Protein AF-A0A2Z6AUU3-F1 (afdb_monomer)

Structure (mmCIF, N/CA/C/O backbone):
data_AF-A0A2Z6AUU3-F1
#
_entry.id   AF-A0A2Z6AUU3-F1
#
loop_
_atom_site.group_PDB
_atom_site.id
_atom_site.type_symbol
_atom_site.label_atom_id
_atom_site.label_alt_id
_atom_site.label_comp_id
_atom_site.label_asym_id
_atom_site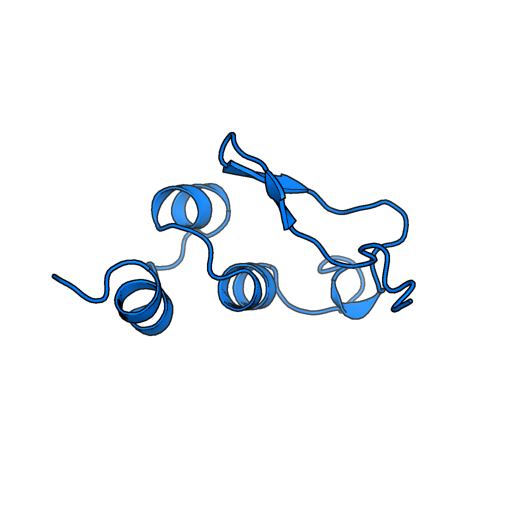.label_entity_id
_atom_site.label_seq_id
_atom_site.pdbx_PDB_ins_code
_atom_site.Cartn_x
_atom_site.Cartn_y
_atom_site.Cartn_z
_atom_site.occupancy
_atom_site.B_iso_or_equiv
_atom_site.auth_seq_id
_atom_site.auth_comp_id
_atom_site.auth_asym_id
_atom_site.auth_atom_id
_atom_site.pdbx_PDB_model_num
ATOM 1 N N . MET A 1 1 ? -8.526 -7.839 -25.473 1.00 40.91 1 MET A N 1
ATOM 2 C CA . MET A 1 1 ? -7.804 -8.743 -24.558 1.00 40.91 1 MET A CA 1
ATOM 3 C C . MET A 1 1 ? -6.654 -7.914 -24.047 1.00 40.91 1 MET A C 1
ATOM 5 O O . MET A 1 1 ? -5.650 -7.794 -24.733 1.00 40.91 1 MET A O 1
ATOM 9 N N . ASP A 1 2 ? -6.906 -7.189 -22.964 1.00 44.31 2 ASP A N 1
ATOM 10 C CA . ASP A 1 2 ? -5.964 -6.260 -22.353 1.00 44.31 2 ASP A CA 1
ATOM 11 C C . ASP A 1 2 ? -4.830 -7.067 -21.717 1.00 44.31 2 ASP A C 1
ATOM 13 O O . ASP A 1 2 ? -4.930 -7.532 -20.587 1.00 44.31 2 ASP A O 1
ATOM 17 N N . ASP A 1 3 ? -3.769 -7.274 -22.495 1.00 48.03 3 ASP A N 1
ATOM 18 C CA . ASP A 1 3 ? -2.517 -7.933 -22.107 1.00 48.03 3 ASP A CA 1
ATOM 19 C C . ASP A 1 3 ? -1.646 -6.991 -21.251 1.00 48.03 3 ASP A C 1
ATOM 21 O O . ASP A 1 3 ? -0.449 -6.832 -21.456 1.00 48.03 3 ASP A O 1
ATOM 25 N N . HIS A 1 4 ? -2.256 -6.313 -20.279 1.00 48.09 4 HIS A N 1
ATOM 26 C CA . HIS A 1 4 ? -1.526 -5.694 -19.177 1.00 48.09 4 HIS A CA 1
ATOM 27 C C . HIS A 1 4 ? -1.425 -6.722 -18.054 1.00 48.09 4 HIS A C 1
ATOM 29 O O . HIS A 1 4 ? -1.988 -6.537 -16.978 1.00 48.09 4 HIS A O 1
ATOM 35 N N . ALA A 1 5 ? -0.750 -7.839 -18.325 1.00 49.75 5 ALA A N 1
ATOM 36 C CA . ALA A 1 5 ? -0.396 -8.811 -17.303 1.00 49.75 5 ALA A CA 1
ATOM 37 C C . ALA A 1 5 ? 0.670 -8.197 -16.372 1.00 49.75 5 ALA A C 1
ATOM 39 O O . ALA A 1 5 ? 1.867 -8.385 -16.554 1.00 49.75 5 ALA A O 1
ATOM 40 N N . ASP A 1 6 ? 0.191 -7.404 -15.412 1.00 59.28 6 ASP A N 1
ATOM 41 C CA . ASP A 1 6 ? 0.778 -7.109 -14.104 1.00 59.28 6 ASP A CA 1
ATOM 42 C C . ASP A 1 6 ? 2.286 -6.788 -14.048 1.00 59.28 6 ASP A C 1
ATOM 44 O O . ASP A 1 6 ? 3.058 -7.392 -13.304 1.00 59.28 6 ASP A O 1
ATOM 48 N N . CYS A 1 7 ? 2.712 -5.720 -14.730 1.00 70.19 7 CYS A N 1
ATOM 49 C CA . CYS A 1 7 ? 3.968 -5.020 -14.405 1.00 70.19 7 CYS A CA 1
ATOM 50 C C . CYS A 1 7 ? 3.838 -4.118 -13.156 1.00 70.19 7 CYS A C 1
ATOM 52 O O . CYS A 1 7 ? 4.578 -3.144 -13.003 1.00 70.19 7 CYS A O 1
ATOM 54 N N . LYS A 1 8 ? 2.873 -4.394 -12.270 1.00 81.69 8 LYS A N 1
ATOM 55 C CA . LYS A 1 8 ? 2.574 -3.584 -11.085 1.00 81.69 8 LYS A CA 1
ATOM 56 C C . LYS A 1 8 ? 2.791 -4.395 -9.810 1.00 81.69 8 LYS A C 1
ATOM 58 O O . LYS A 1 8 ? 2.586 -5.607 -9.811 1.00 81.69 8 LYS A O 1
ATOM 63 N N . PRO A 1 9 ? 3.219 -3.752 -8.715 1.00 87.88 9 PRO A N 1
ATOM 64 C CA . PRO A 1 9 ? 3.271 -4.417 -7.427 1.00 87.88 9 PRO A CA 1
ATOM 65 C C . PRO A 1 9 ? 1.856 -4.771 -6.972 1.00 87.88 9 PRO A C 1
ATOM 67 O O . PRO A 1 9 ? 0.897 -4.094 -7.331 1.00 87.88 9 PRO A O 1
ATOM 70 N N . TYR A 1 10 ? 1.727 -5.811 -6.162 1.00 88.50 10 TYR A N 1
ATOM 71 C CA . TYR A 1 10 ? 0.449 -6.216 -5.584 1.00 88.50 10 TYR A CA 1
ATOM 72 C C . TYR A 1 10 ? 0.657 -6.801 -4.191 1.00 88.50 10 TYR A C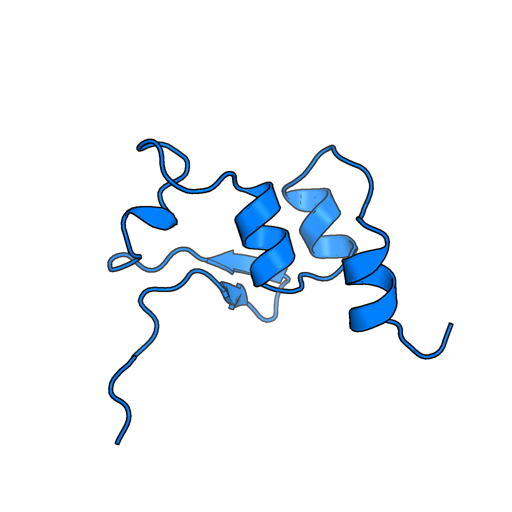 1
ATOM 74 O O . TYR A 1 10 ? 1.780 -7.103 -3.785 1.00 88.50 10 TYR A O 1
ATOM 82 N N . VAL A 1 11 ? -0.432 -6.943 -3.441 1.00 89.50 11 VAL A N 1
ATOM 83 C CA . VAL A 1 11 ? -0.419 -7.611 -2.139 1.00 89.50 11 VAL A CA 1
ATOM 84 C C . VAL A 1 11 ? -1.043 -8.991 -2.293 1.00 89.50 11 VAL A C 1
ATOM 86 O O . VAL A 1 11 ? -2.151 -9.105 -2.813 1.00 89.50 11 VAL A O 1
ATOM 89 N N . ASP A 1 12 ? -0.328 -10.032 -1.870 1.00 89.12 12 ASP A N 1
ATOM 90 C CA . ASP A 1 12 ? -0.843 -11.401 -1.901 1.00 89.12 12 ASP A CA 1
ATOM 91 C C . ASP A 1 12 ? -1.897 -11.656 -0.804 1.00 89.12 12 ASP A C 1
ATOM 93 O O . ASP A 1 12 ? -2.109 -10.847 0.103 1.00 89.12 12 ASP A O 1
ATOM 97 N N . GLU A 1 13 ? -2.548 -12.818 -0.858 1.00 86.19 13 GLU A N 1
ATOM 98 C CA . GLU A 1 13 ? -3.582 -13.230 0.105 1.00 86.19 13 GLU A CA 1
ATOM 99 C C . GLU A 1 13 ? -3.096 -13.309 1.566 1.00 86.19 13 GLU A C 1
ATOM 101 O O . GLU A 1 13 ? -3.894 -13.242 2.501 1.00 86.19 13 GLU A O 1
ATOM 106 N N . THR A 1 14 ? -1.786 -13.411 1.784 1.00 87.19 14 THR A N 1
ATOM 107 C CA . THR A 1 14 ? -1.156 -13.474 3.111 1.00 87.19 14 THR A CA 1
ATOM 108 C C . THR A 1 14 ? -0.721 -12.091 3.626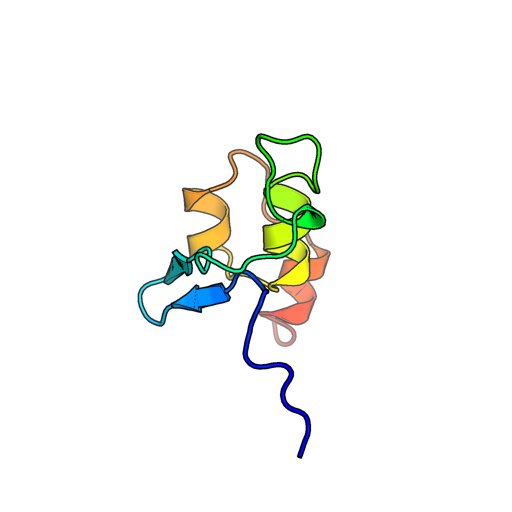 1.00 87.19 14 THR A C 1
ATOM 110 O O . THR A 1 14 ? -0.252 -11.936 4.767 1.00 87.19 14 THR A O 1
ATOM 113 N N . GLY A 1 15 ? -0.909 -11.056 2.805 1.00 85.62 15 GLY A N 1
ATOM 114 C CA . GLY A 1 15 ? -0.544 -9.684 3.113 1.00 85.62 15 GLY A CA 1
ATOM 115 C C . GLY A 1 15 ? 0.937 -9.379 2.889 1.00 85.62 15 GLY A C 1
ATOM 116 O O . GLY A 1 15 ? 1.469 -8.513 3.594 1.00 85.62 15 GLY A O 1
ATOM 117 N N . ASN A 1 16 ? 1.615 -10.084 1.975 1.00 90.38 16 ASN A N 1
ATOM 118 C CA . ASN A 1 16 ? 2.955 -9.688 1.538 1.00 90.38 16 ASN A CA 1
ATOM 119 C C . ASN A 1 16 ? 2.882 -8.796 0.307 1.00 90.38 16 ASN A C 1
ATOM 121 O O . ASN A 1 16 ? 2.123 -9.057 -0.623 1.00 90.38 16 ASN A O 1
ATOM 125 N N . LEU A 1 17 ? 3.728 -7.772 0.289 1.00 89.00 17 LEU A N 1
ATOM 126 C CA . LEU A 1 17 ? 3.928 -6.924 -0.874 1.00 89.00 17 LEU A CA 1
ATOM 127 C C . LEU A 1 17 ? 4.876 -7.614 -1.865 1.00 89.00 17 LEU A C 1
ATOM 129 O O . LEU A 1 17 ? 6.047 -7.848 -1.556 1.00 89.00 17 LEU A O 1
ATOM 133 N N . VAL A 1 18 ? 4.366 -7.925 -3.053 1.00 88.75 18 VAL A N 1
ATOM 134 C CA . VAL A 1 18 ? 5.085 -8.614 -4.125 1.00 88.75 18 VAL A CA 1
ATOM 135 C C . VAL A 1 18 ? 5.419 -7.626 -5.237 1.00 88.75 18 VAL A C 1
ATOM 137 O O . VAL A 1 18 ? 4.543 -6.944 -5.767 1.00 88.75 18 VAL A O 1
ATOM 140 N N . PHE A 1 19 ? 6.697 -7.580 -5.614 1.00 85.50 19 PHE A N 1
ATOM 141 C CA . PHE A 1 19 ? 7.181 -6.835 -6.775 1.00 85.50 19 PHE A CA 1
ATOM 142 C C . PHE A 1 19 ? 7.525 -7.818 -7.895 1.00 85.50 19 PHE A C 1
ATOM 144 O O . PHE A 1 19 ? 8.503 -8.563 -7.759 1.00 85.50 19 PHE A O 1
ATOM 151 N N . PRO A 1 20 ? 6.753 -7.863 -8.995 1.00 83.94 20 PRO A N 1
ATOM 152 C CA . PRO A 1 20 ? 7.088 -8.719 -10.123 1.00 83.94 20 PRO A CA 1
ATOM 153 C C . PRO A 1 20 ? 8.426 -8.298 -10.741 1.00 83.94 20 PRO A C 1
ATOM 155 O O . PRO A 1 20 ? 8.808 -7.133 -10.735 1.00 83.94 20 PRO A O 1
ATOM 158 N N . LYS A 1 21 ? 9.162 -9.247 -11.322 1.00 78.69 21 LYS A N 1
ATOM 159 C CA . LYS A 1 21 ? 10.477 -8.963 -11.929 1.00 78.69 21 LYS A CA 1
ATOM 160 C C . LYS A 1 21 ? 10.400 -7.969 -13.100 1.00 78.69 21 LYS A C 1
ATOM 162 O O . LYS A 1 21 ? 11.392 -7.325 -13.417 1.00 78.69 21 LYS A O 1
ATOM 167 N N . GLN A 1 22 ? 9.237 -7.874 -13.738 1.00 78.56 22 GLN A N 1
ATOM 168 C CA . GL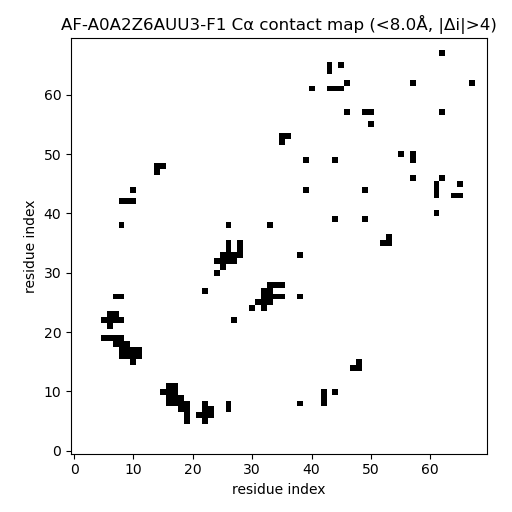N A 1 22 ? 8.948 -6.960 -14.844 1.00 78.56 22 GLN A CA 1
ATOM 169 C C . GLN A 1 22 ? 8.250 -5.677 -14.367 1.00 78.56 22 GLN A C 1
ATOM 171 O O . GLN A 1 22 ? 7.609 -5.008 -15.165 1.00 78.56 22 GLN A O 1
ATOM 176 N N . CYS A 1 23 ? 8.335 -5.350 -13.072 1.00 78.94 23 CYS A N 1
ATOM 177 C CA . CYS A 1 23 ? 7.718 -4.143 -12.539 1.00 78.94 23 CYS A CA 1
ATOM 178 C C . CYS A 1 23 ? 8.259 -2.893 -13.244 1.00 78.94 23 CYS A C 1
ATOM 180 O O . CYS A 1 23 ? 9.470 -2.787 -13.458 1.00 78.94 23 CYS A O 1
ATOM 182 N N . ASP A 1 24 ? 7.376 -1.948 -13.571 1.00 79.62 24 ASP A N 1
ATOM 183 C CA . ASP A 1 24 ? 7.790 -0.667 -14.143 1.00 79.62 24 ASP A CA 1
ATOM 184 C C . ASP A 1 24 ? 8.792 0.047 -13.221 1.00 79.62 24 ASP A C 1
ATOM 186 O O . ASP A 1 24 ? 8.661 0.027 -11.993 1.00 79.62 24 ASP A O 1
ATOM 190 N N . GLU A 1 25 ? 9.766 0.753 -13.807 1.00 79.31 25 GLU A N 1
ATOM 191 C CA . GLU A 1 25 ? 10.803 1.483 -13.058 1.00 79.31 25 GLU A CA 1
ATOM 192 C C . GLU A 1 25 ? 10.212 2.496 -12.065 1.00 79.31 25 GLU A C 1
ATOM 194 O O . GLU A 1 25 ? 10.807 2.778 -11.025 1.00 79.31 25 GLU A O 1
ATOM 199 N N . GLN A 1 26 ? 8.994 2.981 -12.325 1.00 80.50 26 GLN A N 1
ATOM 200 C CA . GLN A 1 26 ? 8.259 3.852 -11.408 1.00 80.50 26 GLN A CA 1
ATOM 201 C C . GLN A 1 26 ? 7.973 3.207 -10.043 1.00 80.50 26 GLN A C 1
ATOM 203 O O . GLN A 1 26 ? 7.725 3.927 -9.084 1.00 80.50 26 GLN A O 1
ATOM 208 N N . TYR A 1 27 ? 7.979 1.880 -9.933 1.00 80.25 27 TYR A N 1
ATOM 209 C CA . TYR A 1 27 ? 7.758 1.154 -8.681 1.00 80.25 27 TYR A CA 1
ATOM 210 C C . TYR A 1 27 ? 9.066 0.695 -8.024 1.00 8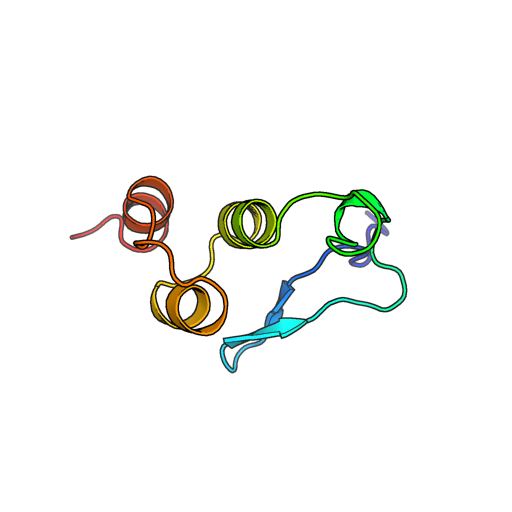0.25 27 TYR A C 1
ATOM 212 O O . TYR A 1 27 ? 9.048 0.196 -6.897 1.00 80.25 27 TYR A O 1
ATOM 220 N N . CYS A 1 28 ? 10.209 0.900 -8.685 1.00 78.81 28 CYS A N 1
ATOM 221 C CA . CYS A 1 28 ? 11.531 0.689 -8.109 1.00 78.81 28 CYS A CA 1
ATOM 222 C C . CYS A 1 28 ? 11.861 1.848 -7.159 1.00 78.81 28 CYS A C 1
ATOM 224 O O . CYS A 1 28 ? 12.582 2.783 -7.520 1.00 78.81 28 CYS A O 1
ATOM 226 N N . TRP A 1 29 ? 11.367 1.789 -5.917 1.00 74.19 29 TRP A N 1
ATOM 227 C CA . TRP A 1 29 ? 11.609 2.845 -4.920 1.00 74.19 29 TRP A CA 1
ATOM 228 C C . TRP A 1 29 ? 13.108 3.092 -4.670 1.00 74.19 29 TRP A C 1
ATOM 230 O O . TRP A 1 29 ? 13.509 4.174 -4.251 1.00 74.19 29 TRP A O 1
ATOM 240 N N . TRP A 1 30 ? 13.954 2.087 -4.920 1.00 72.75 30 TRP A N 1
ATOM 241 C CA . TRP A 1 30 ? 15.410 2.161 -4.772 1.00 72.75 30 TRP A CA 1
ATOM 242 C C . TRP A 1 30 ? 16.116 2.827 -5.964 1.00 72.75 30 TRP A C 1
ATOM 244 O O . TRP A 1 30 ? 17.292 3.159 -5.858 1.00 72.75 30 TRP A O 1
ATOM 254 N N . GLY A 1 31 ? 15.422 3.010 -7.090 1.00 73.12 31 GLY A N 1
ATOM 255 C CA . GLY A 1 31 ? 15.950 3.581 -8.334 1.00 73.12 31 GLY A CA 1
ATOM 256 C C . GLY A 1 31 ? 15.482 5.009 -8.624 1.00 73.12 31 GLY A C 1
ATOM 257 O O . GLY A 1 31 ? 15.688 5.489 -9.731 1.00 73.12 31 GLY A O 1
ATOM 258 N N . GLY A 1 32 ? 14.839 5.684 -7.664 1.00 75.06 32 GLY A N 1
ATOM 259 C CA . GLY A 1 32 ? 14.242 7.010 -7.876 1.00 75.06 32 GLY A CA 1
ATOM 260 C C . GLY A 1 32 ? 12.794 6.983 -8.380 1.00 75.06 32 GLY A C 1
ATOM 261 O O . GLY A 1 32 ? 12.288 8.016 -8.812 1.00 75.06 32 GLY A O 1
ATOM 262 N N . GLY A 1 33 ? 12.127 5.825 -8.316 1.00 83.62 33 GLY A N 1
ATOM 263 C CA . GLY A 1 33 ? 10.686 5.704 -8.534 1.00 83.62 33 GLY A CA 1
ATOM 264 C C . GLY A 1 33 ? 9.844 6.259 -7.374 1.00 83.62 33 GLY A C 1
ATOM 265 O O . GLY A 1 33 ? 10.335 6.959 -6.486 1.00 83.62 33 GLY A O 1
ATOM 266 N N . LYS A 1 34 ? 8.553 5.917 -7.373 1.00 86.62 34 LYS A N 1
ATOM 267 C CA . LYS A 1 34 ? 7.588 6.241 -6.314 1.00 86.62 34 LYS A CA 1
ATOM 268 C C . LYS A 1 34 ? 8.086 5.757 -4.955 1.00 86.62 34 LYS A C 1
ATOM 270 O O . LYS A 1 34 ? 8.709 4.695 -4.836 1.00 86.62 34 LYS A O 1
ATOM 275 N N . LYS A 1 35 ? 7.753 6.500 -3.901 1.00 87.69 35 LYS A N 1
ATOM 276 C CA . LYS A 1 35 ? 8.001 6.042 -2.533 1.00 87.69 35 LYS A CA 1
ATOM 277 C C . LYS A 1 35 ? 7.134 4.827 -2.232 1.00 87.69 35 LYS A C 1
ATOM 279 O O . LYS A 1 35 ? 5.991 4.746 -2.672 1.00 87.69 35 LYS A O 1
ATOM 284 N N . LEU A 1 36 ? 7.641 3.932 -1.385 1.00 87.00 36 LEU A N 1
ATOM 285 C CA . LEU A 1 36 ? 6.898 2.758 -0.921 1.00 87.00 36 LEU A CA 1
ATOM 286 C C . LEU A 1 36 ? 5.498 3.120 -0.399 1.00 87.00 36 LEU A C 1
ATOM 288 O O . LEU A 1 36 ? 4.531 2.444 -0.718 1.00 87.00 36 LEU A O 1
ATOM 292 N N . VAL A 1 37 ? 5.363 4.225 0.332 1.00 88.81 37 VAL A N 1
ATOM 293 C CA . VAL A 1 37 ? 4.065 4.684 0.846 1.00 88.81 37 VAL A CA 1
ATOM 294 C C . VAL A 1 37 ? 3.078 5.088 -0.244 1.00 88.81 37 VAL A C 1
ATOM 296 O O . VAL A 1 37 ? 1.903 4.765 -0.130 1.00 88.81 37 VAL A O 1
ATOM 299 N N . GLU A 1 38 ? 3.539 5.703 -1.333 1.00 88.88 38 GLU A N 1
ATOM 300 C CA . GLU A 1 38 ? 2.682 6.024 -2.482 1.00 88.88 38 GLU A CA 1
ATOM 301 C C . GLU A 1 38 ? 2.187 4.744 -3.161 1.00 88.88 38 GLU A C 1
ATOM 303 O O . GLU A 1 38 ? 1.026 4.653 -3.552 1.00 88.88 38 GLU A O 1
ATOM 308 N N . ILE A 1 39 ? 3.049 3.727 -3.232 1.00 89.38 39 ILE A N 1
ATOM 309 C CA . ILE A 1 39 ? 2.697 2.406 -3.757 1.00 89.38 39 ILE A CA 1
ATOM 310 C C . ILE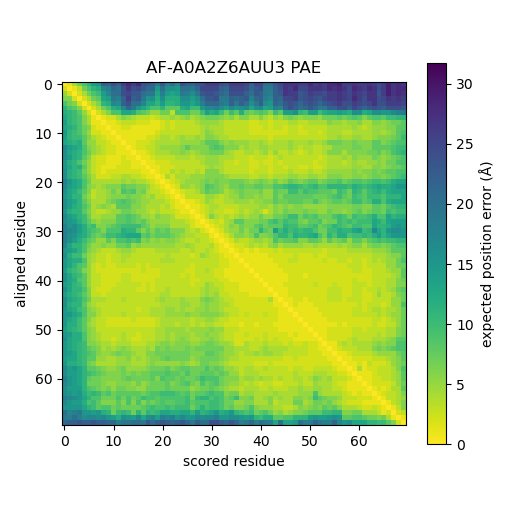 A 1 39 ? 1.646 1.746 -2.857 1.00 89.38 39 ILE A C 1
ATOM 312 O O . ILE A 1 39 ? 0.629 1.276 -3.349 1.00 89.38 39 ILE A O 1
ATOM 316 N N . LEU A 1 40 ? 1.836 1.754 -1.536 1.00 90.25 40 LEU A N 1
ATOM 317 C CA . LEU A 1 40 ? 0.871 1.186 -0.588 1.00 90.25 40 LEU A CA 1
ATOM 318 C C . LEU A 1 40 ? -0.499 1.889 -0.655 1.00 90.25 40 LEU A C 1
ATOM 320 O O . LEU A 1 40 ? -1.531 1.225 -0.547 1.00 90.25 40 LEU A O 1
ATOM 324 N N . VAL A 1 41 ? -0.523 3.212 -0.855 1.00 90.19 41 VAL A N 1
ATOM 325 C CA . VAL A 1 41 ? -1.770 3.964 -1.074 1.00 90.19 41 VAL A CA 1
ATOM 326 C C . VAL A 1 41 ? -2.433 3.560 -2.388 1.00 90.19 41 VAL A C 1
ATOM 328 O O . VAL A 1 41 ? -3.626 3.263 -2.404 1.00 90.19 41 VAL A O 1
ATOM 331 N N . GLU A 1 42 ? -1.672 3.489 -3.480 1.00 89.12 42 GLU A N 1
ATOM 332 C CA . GLU A 1 42 ? -2.192 3.087 -4.791 1.00 89.12 42 GLU A CA 1
ATOM 333 C C . GLU A 1 42 ? -2.775 1.665 -4.772 1.00 89.12 42 GLU A C 1
ATOM 335 O O . GLU A 1 42 ? -3.821 1.415 -5.370 1.00 89.12 42 GLU A O 1
ATOM 340 N N . LEU A 1 43 ? -2.150 0.756 -4.018 1.00 89.00 43 LEU A N 1
ATOM 341 C CA . LEU A 1 43 ? -2.614 -0.621 -3.824 1.00 89.00 43 LEU A CA 1
ATOM 342 C C . LEU A 1 43 ? -3.769 -0.758 -2.831 1.00 89.00 43 LEU A C 1
ATOM 344 O O . LEU A 1 43 ? -4.236 -1.873 -2.604 1.00 89.00 43 LEU A O 1
ATOM 348 N N . LYS A 1 44 ? -4.221 0.347 -2.229 1.00 89.69 44 LYS A N 1
ATOM 349 C CA . LYS A 1 44 ? -5.299 0.369 -1.237 1.00 89.69 44 LYS A CA 1
ATOM 350 C C . LYS A 1 44 ? -5.091 -0.670 -0.134 1.00 89.69 44 LYS A C 1
ATOM 352 O O . LYS A 1 44 ? -6.018 -1.372 0.265 1.00 89.69 44 LYS A O 1
ATOM 357 N N . VAL A 1 45 ? -3.856 -0.806 0.349 1.00 90.25 45 VAL A N 1
ATOM 358 C CA . VAL A 1 45 ? -3.512 -1.886 1.280 1.00 90.25 45 VAL A CA 1
ATOM 359 C C . VAL A 1 45 ? -4.289 -1.775 2.589 1.00 90.25 45 VAL A C 1
ATOM 361 O O . VAL A 1 45 ? -4.605 -0.683 3.059 1.00 90.25 45 VAL A O 1
ATOM 364 N N . SER A 1 46 ? -4.558 -2.915 3.223 1.00 90.12 46 SER A N 1
ATOM 365 C CA . SER A 1 46 ? -5.183 -2.933 4.544 1.00 90.12 46 SER A CA 1
ATOM 366 C C . SER A 1 46 ? -4.272 -2.317 5.610 1.00 90.12 46 SER A C 1
ATOM 368 O O . SER A 1 46 ? -3.044 -2.281 5.476 1.00 90.12 46 SER A O 1
ATOM 370 N N . LYS A 1 47 ? -4.867 -1.904 6.736 1.00 89.88 47 LYS A N 1
ATOM 371 C CA . LYS A 1 47 ? -4.124 -1.349 7.878 1.00 89.88 47 LYS A CA 1
ATOM 372 C C . LYS A 1 47 ? -3.019 -2.286 8.373 1.00 89.88 47 LYS A C 1
ATOM 374 O O . LYS A 1 47 ? -1.934 -1.828 8.718 1.00 89.88 47 LYS A O 1
ATOM 379 N N . THR A 1 48 ? -3.277 -3.593 8.384 1.00 89.75 48 THR A N 1
ATOM 380 C CA . THR A 1 48 ? -2.300 -4.603 8.808 1.00 89.75 48 THR A CA 1
ATOM 381 C C . THR A 1 48 ? -1.086 -4.637 7.887 1.00 89.75 48 THR A C 1
ATOM 383 O O . THR A 1 48 ? 0.040 -4.699 8.369 1.00 89.75 48 THR A O 1
ATOM 386 N N . VAL A 1 49 ? -1.300 -4.576 6.572 1.00 91.50 49 VAL A N 1
ATOM 387 C CA . VAL A 1 49 ? -0.213 -4.569 5.585 1.00 91.50 49 VAL A CA 1
ATOM 388 C C . VAL A 1 49 ? 0.558 -3.256 5.663 1.00 91.50 49 VAL A C 1
ATOM 390 O O . VAL A 1 49 ? 1.784 -3.275 5.722 1.00 91.50 49 VAL A O 1
ATOM 393 N N . TRP A 1 50 ? -0.142 -2.124 5.771 1.00 92.25 50 TRP A N 1
ATOM 394 C CA . TRP A 1 50 ? 0.487 -0.818 5.956 1.00 92.25 50 TRP A CA 1
ATOM 395 C C . TRP A 1 50 ? 1.460 -0.810 7.138 1.00 92.25 50 TRP A C 1
ATOM 397 O O . TRP A 1 50 ? 2.612 -0.428 6.976 1.00 92.25 50 TRP A O 1
ATOM 407 N N . GLN A 1 51 ? 1.036 -1.313 8.300 1.00 91.06 51 GLN A N 1
ATOM 408 C CA . GLN A 1 51 ? 1.863 -1.358 9.512 1.00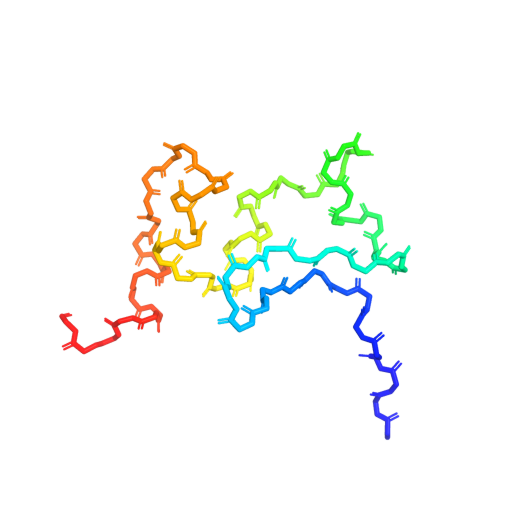 91.06 51 GLN A CA 1
ATOM 409 C C . GLN A 1 51 ? 3.116 -2.238 9.388 1.00 91.06 51 GLN A C 1
ATOM 411 O O . GLN A 1 51 ? 4.052 -2.064 10.164 1.00 91.06 51 GLN A O 1
ATOM 416 N N . ARG A 1 52 ? 3.154 -3.185 8.439 1.00 91.06 52 ARG A N 1
ATOM 417 C CA . ARG A 1 52 ? 4.349 -4.006 8.180 1.00 91.06 52 ARG A CA 1
ATOM 418 C C . ARG A 1 52 ? 5.411 -3.249 7.386 1.00 91.06 52 ARG A C 1
ATOM 420 O O . ARG A 1 52 ? 6.597 -3.492 7.585 1.00 91.06 52 ARG A O 1
ATOM 427 N N . TYR A 1 53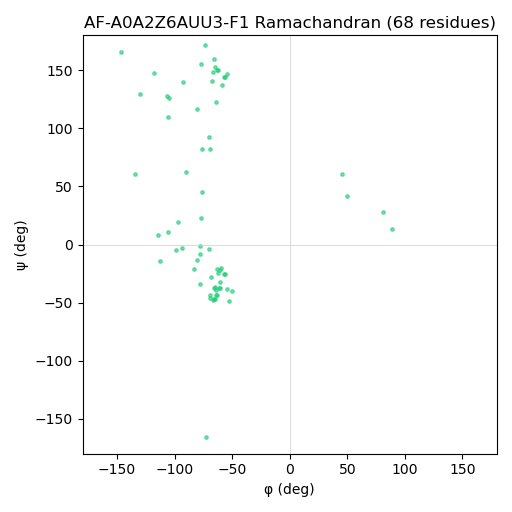 ? 4.984 -2.375 6.476 1.00 89.00 53 TYR A N 1
ATOM 428 C CA . TYR A 1 53 ? 5.853 -1.759 5.468 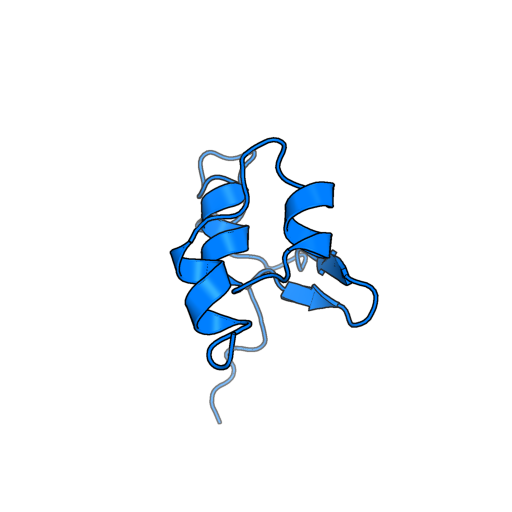1.00 89.00 53 TYR A CA 1
ATOM 429 C C . TYR A 1 53 ? 6.052 -0.253 5.653 1.00 89.00 53 TYR A C 1
ATOM 431 O O . TYR A 1 53 ? 6.963 0.316 5.056 1.00 89.00 53 TYR A O 1
ATOM 439 N N . SER A 1 54 ? 5.227 0.391 6.476 1.00 88.50 54 SER A N 1
ATOM 440 C CA . SER A 1 54 ? 5.289 1.818 6.755 1.00 88.50 54 SER A CA 1
ATOM 441 C C . SER A 1 54 ? 5.269 2.079 8.264 1.00 88.50 54 SER A C 1
ATOM 443 O O . SER A 1 54 ? 4.385 1.578 8.964 1.00 88.50 54 SER A O 1
ATOM 445 N N . PRO A 1 55 ? 6.213 2.885 8.782 1.00 87.62 55 PRO A N 1
ATOM 446 C CA . PRO A 1 55 ? 6.167 3.372 10.157 1.00 87.62 55 PRO A CA 1
ATOM 447 C C . PRO A 1 55 ? 5.170 4.530 10.340 1.00 87.62 55 PRO A C 1
ATOM 449 O O . PRO A 1 55 ? 4.941 4.968 11.466 1.00 87.62 55 PRO A O 1
ATOM 452 N N . GLU A 1 56 ? 4.606 5.061 9.253 1.00 89.25 56 GLU A N 1
ATOM 453 C CA . GLU A 1 56 ? 3.685 6.196 9.280 1.00 89.25 56 GLU A CA 1
ATOM 454 C C . GLU A 1 56 ? 2.279 5.774 9.737 1.00 89.25 56 GLU A C 1
ATOM 456 O O . GLU A 1 56 ? 1.890 4.609 9.578 1.00 89.25 56 GLU A O 1
ATOM 461 N N . PRO A 1 57 ? 1.474 6.701 10.292 1.00 89.69 57 PRO A N 1
ATOM 462 C CA . PRO A 1 57 ? 0.077 6.415 10.591 1.00 89.69 57 PRO A CA 1
ATOM 463 C C . PRO A 1 57 ? -0.676 5.978 9.329 1.00 89.69 57 PRO A C 1
ATOM 465 O O . PRO A 1 57 ? -0.421 6.469 8.232 1.00 89.69 57 PRO A O 1
ATOM 468 N N . TYR A 1 58 ? -1.619 5.049 9.497 1.00 89.44 58 TYR A N 1
ATOM 469 C CA . TYR A 1 58 ? -2.458 4.589 8.394 1.00 89.44 58 TYR A CA 1
ATOM 470 C C . TYR A 1 58 ? -3.320 5.753 7.878 1.00 89.44 58 TYR A C 1
ATOM 472 O O . TYR A 1 58 ? -4.060 6.334 8.678 1.00 89.44 58 TYR A O 1
ATOM 480 N N . PRO A 1 59 ? -3.229 6.112 6.587 1.00 89.25 59 PRO A N 1
ATOM 481 C CA . PRO A 1 59 ? -3.878 7.305 6.060 1.00 89.25 59 PRO A CA 1
ATOM 482 C C . PRO A 1 59 ? -5.405 7.176 6.077 1.00 89.25 59 PRO A C 1
ATOM 484 O O . PRO A 1 59 ? -5.967 6.125 5.762 1.00 89.25 59 PRO A O 1
ATOM 487 N N . GLU A 1 60 ? -6.086 8.274 6.418 1.00 86.25 60 GLU A N 1
ATOM 488 C CA . GLU A 1 60 ? -7.552 8.318 6.517 1.00 86.25 60 GLU A CA 1
ATOM 489 C C . GLU A 1 60 ? -8.251 7.986 5.193 1.00 86.25 60 GLU A C 1
ATOM 491 O O . GLU A 1 60 ? -9.327 7.392 5.197 1.00 86.25 60 GLU A O 1
ATOM 496 N N . GLU A 1 61 ? -7.643 8.327 4.056 1.00 84.69 61 GLU A N 1
ATOM 497 C CA . GLU A 1 61 ? -8.193 8.023 2.729 1.00 84.69 61 GLU A CA 1
ATOM 498 C C . GLU A 1 61 ? -8.293 6.511 2.494 1.00 84.69 61 GLU A C 1
ATOM 500 O O . GLU A 1 61 ? -9.341 6.012 2.084 1.00 84.69 61 GLU A O 1
ATOM 505 N N . LEU A 1 62 ? -7.251 5.759 2.868 1.00 86.56 62 LEU A N 1
ATOM 506 C CA . LEU A 1 62 ? -7.280 4.297 2.830 1.00 86.56 62 LEU A CA 1
ATOM 507 C C . LEU A 1 62 ? -8.231 3.705 3.869 1.00 86.56 62 LEU A C 1
ATOM 509 O O . LEU A 1 62 ? -8.739 2.598 3.690 1.00 86.56 62 LEU A O 1
ATOM 513 N N . HIS A 1 63 ? -8.456 4.401 4.982 1.00 84.06 63 HIS A N 1
ATOM 514 C CA . HIS A 1 63 ? -9.425 3.965 5.977 1.00 84.06 63 HIS A CA 1
ATOM 515 C C . HIS A 1 63 ? -10.851 4.028 5.441 1.00 84.06 63 HIS A C 1
ATOM 517 O O . HIS A 1 63 ? -11.561 3.032 5.534 1.00 84.06 63 HIS A O 1
ATOM 523 N N . LYS A 1 64 ? -11.237 5.143 4.816 1.00 81.31 64 LYS A N 1
ATOM 524 C CA . LYS A 1 64 ? -12.574 5.317 4.232 1.00 81.31 64 LYS A CA 1
ATOM 525 C C . LYS A 1 64 ? -12.839 4.347 3.085 1.00 81.31 64 LYS A C 1
ATOM 527 O O . LYS A 1 64 ? -13.939 3.826 2.979 1.00 81.31 64 LYS A O 1
ATOM 532 N N . GLU A 1 65 ? -11.832 4.093 2.254 1.00 81.38 65 GLU A N 1
ATOM 533 C CA . GLU A 1 65 ? -11.948 3.172 1.121 1.00 81.38 65 GLU A CA 1
ATOM 534 C C . GLU A 1 65 ? -12.075 1.706 1.570 1.00 81.38 65 GLU A C 1
ATOM 536 O O . GLU A 1 65 ? -12.954 0.986 1.106 1.00 81.38 65 GLU A O 1
ATOM 541 N N . ASN A 1 66 ? -11.236 1.257 2.511 1.00 81.69 66 ASN A N 1
ATOM 542 C CA . ASN A 1 66 ? -11.238 -0.143 2.955 1.00 81.69 66 ASN A CA 1
ATOM 543 C C . ASN A 1 66 ? -12.292 -0.452 4.027 1.00 81.69 66 ASN A C 1
ATOM 545 O O . ASN A 1 66 ? -12.657 -1.613 4.216 1.00 81.69 66 ASN A O 1
ATOM 549 N N . TYR A 1 67 ? -12.770 0.566 4.741 1.00 81.75 67 TYR A N 1
ATOM 550 C CA . TYR A 1 67 ? -13.748 0.434 5.818 1.00 81.75 67 TYR A CA 1
ATOM 551 C C . TYR A 1 67 ? -14.856 1.497 5.698 1.00 81.75 67 TYR A C 1
ATOM 553 O O . TYR A 1 67 ? -15.048 2.289 6.618 1.00 81.75 67 TYR A O 1
ATOM 561 N N . PRO A 1 68 ? -15.630 1.515 4.596 1.00 76.19 68 PRO A N 1
ATOM 562 C CA . PRO A 1 68 ? -16.625 2.562 4.331 1.00 76.19 68 PRO A CA 1
ATOM 563 C C . PRO A 1 68 ? -17.857 2.517 5.253 1.00 76.19 68 PRO A C 1
ATOM 565 O O . PRO A 1 68 ? -18.741 3.361 5.132 1.00 76.19 68 PRO A O 1
ATOM 568 N N . LEU A 1 69 ? -17.954 1.512 6.130 1.00 70.81 69 LEU A N 1
ATOM 569 C CA . LEU A 1 69 ? -19.122 1.225 6.973 1.00 70.81 69 LEU A CA 1
ATOM 570 C C . LEU A 1 69 ? -18.861 1.408 8.481 1.00 70.81 69 LEU A C 1
ATOM 572 O O . LEU A 1 69 ? -19.709 1.009 9.281 1.00 70.81 69 LEU A O 1
ATOM 576 N N . LEU A 1 70 ? -17.705 1.959 8.866 1.00 58.09 70 LEU A N 1
ATOM 577 C CA . LEU A 1 70 ? -17.389 2.345 10.248 1.00 58.09 70 LEU A CA 1
ATOM 578 C C . LEU A 1 70 ? -17.586 3.847 10.470 1.00 58.09 70 LEU A C 1
ATOM 580 O O . LEU A 1 70 ? -17.272 4.628 9.545 1.00 58.09 70 LEU A O 1
#

Secondary structure (DSSP, 8-state):
-------S-EE-TTS-EE--TT--GGG-GGGT---HHHHHHHTT--HHHHHHH-SSPPPHHHHHHH-TT-

Mean predicted aligned error: 6.74 Å

Solvent-accessible surface area (backbone atoms only — not comparable to full-atom values): 4502 Å² total; per-residue (Å²): 130,86,83,74,81,59,45,50,68,48,67,49,99,88,53,47,81,43,74,45,94,69,38,45,66,58,69,35,48,91,76,77,28,44,52,67,68,58,52,44,57,75,65,59,49,53,68,73,41,42,62,74,78,39,94,65,82,79,55,67,70,50,44,48,71,76,44,73,87,115

pLDDT: mean 81.5, std 12.02, range [40.91, 92.25]

Sequence (70 aa):
MDDHADCKPYVDETGNLVFPKQCDEQYCWWGGGKKLVEILVELKVSKTVWQRYSPEPYPEELHKENYPLL

Radius of gyration: 13.0 Å; Cα contacts (8 Å, |Δi|>4): 70; chains: 1; bounding box: 35×22×35 Å

Organism: NCBI:txid241368

Foldseek 3Di:
DPPPPDLAWAADPVLDIDHDPSNDVLPVCVNVHDPPVVSCVVRLGDPVSCVVRDPDHDDVVSVCVVPVPD